Protein AF-A0A6N7GPG8-F1 (afdb_monomer)

Solvent-accessible surface area (backbone atoms only — not comparable to full-atom values): 3655 Å² total; per-residue (Å²): 113,68,46,61,53,45,25,50,56,42,34,54,54,39,49,55,53,49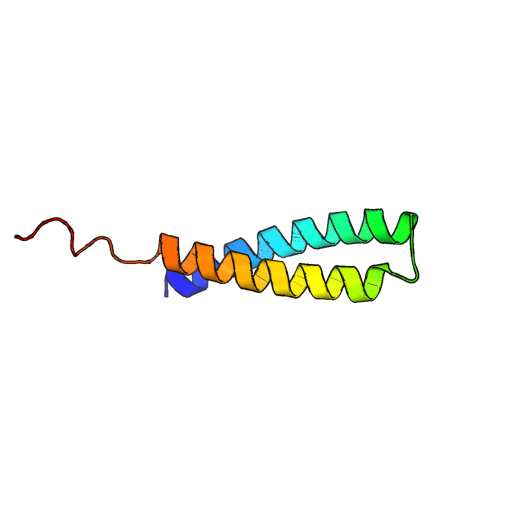,52,58,51,36,56,58,36,40,75,75,41,62,87,54,26,61,65,51,45,52,53,49,50,53,49,32,50,53,51,19,46,56,51,19,50,65,72,57,54,78,85,71,88,80,82,80,132

Sequence (65 aa):
MSLMLAYIVLAVIGNAIIYFIGLLIEQVWPVASLPLYLLMFFAVLWLSWIVAVKITEPKVAATSA

pLDDT: mean 81.31, std 11.35, range [39.22, 92.44]

Structure (mmCIF, N/CA/C/O backbone):
data_AF-A0A6N7GPG8-F1
#
_entry.id   AF-A0A6N7GPG8-F1
#
loop_
_atom_site.group_PDB
_atom_site.id
_atom_site.type_symbol
_atom_site.label_atom_id
_atom_site.label_alt_id
_atom_site.label_comp_id
_atom_site.label_asym_id
_atom_site.label_entity_id
_atom_site.label_seq_id
_atom_site.pdbx_PDB_ins_code
_atom_site.Cartn_x
_atom_site.Cartn_y
_atom_site.Cartn_z
_atom_site.occupancy
_atom_site.B_iso_or_equiv
_atom_site.auth_seq_id
_atom_site.auth_comp_id
_atom_site.auth_asym_id
_atom_site.auth_atom_id
_atom_site.pdbx_PDB_model_num
ATOM 1 N N . MET A 1 1 ? -7.746 -5.317 18.389 1.00 66.62 1 MET A N 1
ATOM 2 C CA . MET A 1 1 ? -7.243 -6.273 17.371 1.00 66.62 1 MET A CA 1
ATOM 3 C C . MET A 1 1 ? -7.791 -6.017 15.962 1.00 66.62 1 MET A C 1
ATOM 5 O O . MET A 1 1 ? -7.058 -6.257 15.014 1.00 66.62 1 MET A O 1
ATOM 9 N N . SER A 1 2 ? -9.013 -5.485 15.798 1.00 79.25 2 SER A N 1
ATOM 10 C CA . SER A 1 2 ? -9.621 -5.253 14.469 1.00 79.25 2 SER A CA 1
ATOM 11 C C . SER A 1 2 ? -8.831 -4.305 13.549 1.00 79.25 2 SER A C 1
ATOM 13 O O . SER A 1 2 ? -8.768 -4.543 12.349 1.00 79.25 2 SER A O 1
ATOM 15 N N . LEU A 1 3 ? -8.184 -3.272 14.106 1.00 84.19 3 LEU A N 1
ATOM 16 C CA . LEU A 1 3 ? -7.357 -2.313 13.351 1.00 84.19 3 LEU A CA 1
ATOM 17 C C . LEU A 1 3 ? -6.161 -2.992 12.677 1.00 84.19 3 LEU A C 1
ATOM 19 O O . LEU A 1 3 ? -5.915 -2.806 11.490 1.00 84.19 3 LEU A O 1
ATOM 23 N N . MET A 1 4 ? -5.467 -3.849 13.424 1.00 86.44 4 MET A N 1
ATOM 24 C CA . MET A 1 4 ? -4.316 -4.596 12.923 1.00 86.44 4 MET A CA 1
ATOM 25 C C . MET A 1 4 ? -4.727 -5.617 11.855 1.00 86.44 4 MET A C 1
ATOM 27 O O . MET A 1 4 ? -4.022 -5.792 10.869 1.00 86.44 4 MET A O 1
ATOM 31 N N . LEU A 1 5 ? -5.898 -6.239 12.010 1.00 87.81 5 LEU A N 1
ATOM 32 C CA . LEU A 1 5 ? -6.431 -7.193 11.038 1.00 87.81 5 LEU A CA 1
ATOM 33 C C . LEU A 1 5 ? -6.834 -6.499 9.725 1.00 87.81 5 LEU A C 1
ATOM 35 O O . LEU A 1 5 ? -6.463 -6.969 8.652 1.00 87.81 5 LEU A O 1
ATOM 39 N N . ALA A 1 6 ? -7.499 -5.341 9.807 1.00 85.44 6 ALA A N 1
ATOM 40 C CA . ALA A 1 6 ? -7.806 -4.510 8.643 1.00 85.44 6 ALA A CA 1
ATOM 41 C C . ALA A 1 6 ? -6.526 -4.065 7.919 1.00 85.44 6 ALA A C 1
ATOM 43 O O . ALA A 1 6 ? -6.426 -4.209 6.702 1.00 85.44 6 ALA A O 1
ATOM 44 N N . TYR A 1 7 ? -5.524 -3.601 8.671 1.00 87.00 7 TYR A N 1
ATOM 45 C CA . TYR A 1 7 ? -4.230 -3.202 8.124 1.00 87.00 7 TYR A CA 1
ATOM 46 C C . TYR A 1 7 ? -3.535 -4.337 7.367 1.00 87.00 7 TYR A C 1
ATOM 48 O O . TYR A 1 7 ? -3.086 -4.128 6.244 1.00 87.00 7 TYR A O 1
ATOM 56 N N . ILE A 1 8 ? -3.481 -5.543 7.943 1.00 90.00 8 ILE A N 1
ATOM 57 C CA . ILE A 1 8 ? -2.836 -6.701 7.307 1.00 90.00 8 ILE A CA 1
ATOM 58 C C . ILE A 1 8 ? -3.549 -7.074 6.005 1.00 90.00 8 ILE A C 1
ATOM 60 O O . ILE A 1 8 ? -2.886 -7.272 4.992 1.00 90.00 8 ILE A O 1
ATOM 64 N N . VAL A 1 9 ? -4.885 -7.127 5.996 1.00 91.25 9 VAL A N 1
ATOM 65 C CA . VAL A 1 9 ? -5.652 -7.460 4.783 1.00 91.25 9 VAL A CA 1
ATOM 66 C C . VAL A 1 9 ? -5.406 -6.430 3.677 1.00 91.25 9 VAL A C 1
ATOM 68 O O . VAL A 1 9 ? -5.111 -6.806 2.543 1.00 91.25 9 VAL A O 1
ATOM 71 N N . LEU A 1 10 ? -5.458 -5.136 4.007 1.00 89.56 10 LEU A N 1
ATOM 72 C CA . LEU A 1 10 ? -5.161 -4.051 3.068 1.00 89.56 10 LEU A CA 1
ATOM 73 C C . LEU A 1 10 ? -3.722 -4.115 2.544 1.00 89.56 10 LEU A C 1
ATOM 75 O O . LEU A 1 10 ? -3.505 -4.002 1.337 1.00 89.56 10 LEU A O 1
ATOM 79 N N . ALA A 1 11 ? -2.754 -4.372 3.423 1.00 88.31 11 ALA A N 1
ATOM 80 C CA . ALA A 1 11 ? -1.351 -4.477 3.049 1.00 88.31 11 ALA A CA 1
ATOM 81 C C . ALA A 1 11 ? -1.090 -5.677 2.128 1.00 88.31 11 ALA A C 1
ATOM 83 O O . ALA A 1 11 ? -0.329 -5.547 1.171 1.00 88.31 11 ALA A O 1
ATOM 84 N N . VAL A 1 12 ? -1.731 -6.827 2.368 1.00 92.44 12 VAL A N 1
ATOM 85 C CA . VAL A 1 12 ? -1.611 -8.020 1.510 1.00 92.44 12 VAL A CA 1
ATOM 86 C C . VAL A 1 12 ? -2.180 -7.749 0.118 1.00 92.44 12 VAL A C 1
ATOM 88 O O . VAL A 1 12 ? -1.516 -8.035 -0.877 1.00 92.44 12 VAL A O 1
ATOM 91 N N . ILE A 1 13 ? -3.367 -7.141 0.032 1.00 92.12 13 ILE A N 1
ATOM 92 C CA . ILE A 1 13 ? -3.984 -6.777 -1.252 1.00 92.12 13 ILE A CA 1
ATOM 93 C C . ILE A 1 13 ? -3.103 -5.775 -2.006 1.00 92.12 13 ILE A C 1
ATOM 95 O O . ILE A 1 13 ? -2.830 -5.955 -3.191 1.00 92.12 13 ILE A O 1
ATOM 99 N N . GLY A 1 14 ? -2.612 -4.742 -1.318 1.00 87.81 14 GLY A N 1
ATOM 100 C CA . GLY A 1 14 ? -1.730 -3.751 -1.921 1.00 87.81 14 GLY A CA 1
ATOM 101 C C . GLY A 1 14 ? -0.411 -4.356 -2.407 1.00 87.81 14 GLY A C 1
ATOM 102 O O . GLY A 1 14 ? 0.030 -4.032 -3.504 1.00 87.81 14 GLY A O 1
ATOM 103 N N . ASN A 1 15 ? 0.184 -5.290 -1.660 1.00 87.56 15 ASN A N 1
ATOM 104 C CA . ASN A 1 15 ? 1.392 -6.000 -2.096 1.00 87.56 15 ASN A CA 1
ATOM 105 C C . ASN A 1 15 ? 1.151 -6.831 -3.358 1.00 87.56 15 ASN A C 1
ATOM 107 O O . ASN A 1 15 ? 1.984 -6.808 -4.261 1.00 87.56 15 ASN A O 1
ATOM 111 N N . ALA A 1 16 ? 0.005 -7.511 -3.459 1.00 90.38 16 ALA A N 1
ATOM 112 C CA . ALA A 1 16 ? -0.352 -8.233 -4.676 1.00 90.38 16 ALA A CA 1
ATOM 113 C C . ALA A 1 16 ? -0.425 -7.285 -5.885 1.00 90.38 16 ALA A C 1
ATOM 115 O O .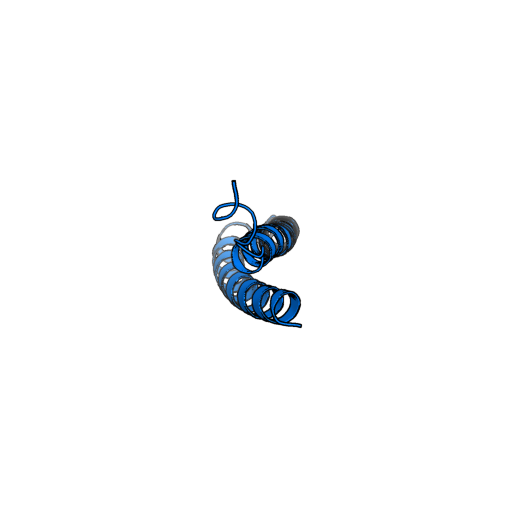 ALA A 1 16 ? 0.132 -7.584 -6.936 1.00 90.38 16 ALA A O 1
ATOM 116 N N . ILE A 1 17 ? -1.037 -6.107 -5.724 1.00 88.81 17 ILE A N 1
ATOM 117 C CA . ILE A 1 17 ? -1.118 -5.089 -6.782 1.00 88.81 17 ILE A CA 1
ATOM 118 C C . ILE A 1 17 ? 0.280 -4.597 -7.185 1.00 88.81 17 ILE A C 1
ATOM 120 O O . ILE A 1 17 ? 0.583 -4.531 -8.376 1.00 88.81 17 ILE A O 1
ATOM 124 N N . ILE A 1 18 ? 1.150 -4.294 -6.217 1.00 88.44 18 ILE A N 1
ATOM 125 C CA . ILE A 1 18 ? 2.516 -3.830 -6.504 1.00 88.44 18 ILE A CA 1
ATOM 126 C C . ILE A 1 18 ? 3.321 -4.902 -7.227 1.00 88.44 18 ILE A C 1
ATOM 128 O O . ILE A 1 18 ? 4.079 -4.569 -8.127 1.00 88.44 18 ILE A O 1
ATOM 132 N N . TYR A 1 19 ? 3.154 -6.175 -6.875 1.00 85.88 19 TYR A N 1
ATOM 133 C CA . TYR A 1 19 ? 3.827 -7.271 -7.563 1.00 85.88 19 TYR A CA 1
ATOM 134 C C . TYR A 1 19 ? 3.503 -7.287 -9.064 1.00 85.88 19 TYR A C 1
ATOM 136 O O . TYR A 1 19 ? 4.413 -7.325 -9.892 1.00 85.88 19 TYR A O 1
ATOM 144 N N . PHE A 1 20 ? 2.223 -7.156 -9.428 1.00 87.06 20 PHE A N 1
ATOM 145 C CA . PHE A 1 20 ? 1.822 -7.063 -10.836 1.00 87.06 20 PHE A CA 1
ATOM 146 C C . PHE A 1 20 ? 2.361 -5.802 -11.520 1.00 87.06 20 PHE A C 1
ATOM 148 O O . PHE A 1 20 ? 2.803 -5.864 -12.665 1.00 87.06 20 PHE A O 1
ATOM 155 N N . ILE A 1 21 ? 2.364 -4.662 -10.827 1.00 84.69 21 ILE A N 1
ATOM 156 C CA . ILE A 1 21 ? 2.910 -3.412 -11.369 1.00 84.69 21 ILE A CA 1
ATOM 157 C C . ILE A 1 21 ? 4.432 -3.520 -11.561 1.00 84.69 21 ILE A C 1
ATOM 159 O O . ILE A 1 21 ? 4.952 -3.098 -12.590 1.00 84.69 21 ILE A O 1
ATOM 163 N N . GLY A 1 22 ? 5.139 -4.136 -10.614 1.00 83.06 22 GLY A N 1
ATOM 164 C CA . GLY A 1 22 ? 6.573 -4.403 -10.673 1.00 83.06 22 GLY A CA 1
ATOM 165 C C . GLY A 1 22 ? 6.949 -5.268 -11.871 1.00 83.06 22 GLY A C 1
ATOM 166 O O . GLY A 1 22 ? 7.875 -4.908 -12.588 1.00 83.06 22 GLY A O 1
ATOM 167 N N . LEU A 1 23 ? 6.176 -6.325 -12.151 1.00 83.50 23 LEU A N 1
ATOM 168 C CA . LEU A 1 23 ? 6.350 -7.161 -13.346 1.00 83.50 23 LEU A CA 1
ATOM 169 C C . LEU A 1 23 ? 6.223 -6.354 -14.648 1.00 83.50 23 LEU A C 1
ATOM 171 O O . LEU A 1 23 ? 7.029 -6.516 -15.562 1.00 83.50 23 LEU A O 1
ATOM 175 N N . LEU A 1 24 ? 5.241 -5.450 -14.730 1.00 83.00 24 LEU A N 1
ATOM 176 C CA . LEU A 1 24 ? 5.067 -4.582 -15.900 1.00 83.00 24 LEU A CA 1
ATOM 177 C C . LEU A 1 24 ? 6.226 -3.587 -16.052 1.00 83.00 24 LEU A C 1
ATOM 179 O O . LEU A 1 24 ? 6.691 -3.340 -17.162 1.00 83.00 24 LEU A O 1
ATOM 183 N N . ILE A 1 25 ? 6.707 -3.021 -14.943 1.00 81.38 25 ILE A N 1
ATOM 184 C CA . ILE A 1 25 ? 7.832 -2.078 -14.943 1.00 81.38 25 ILE A CA 1
ATOM 185 C C . ILE A 1 25 ? 9.136 -2.785 -15.302 1.00 81.38 25 ILE A C 1
ATOM 187 O O . ILE A 1 25 ? 9.927 -2.227 -16.054 1.00 81.38 25 ILE A O 1
ATOM 191 N N . GLU A 1 26 ?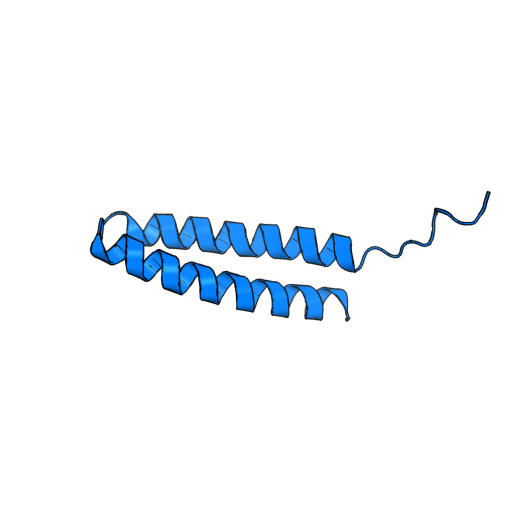 9.372 -3.992 -14.792 1.00 81.94 26 GLU A N 1
ATOM 192 C CA . GLU A 1 26 ? 10.572 -4.780 -15.084 1.00 81.94 26 GLU A CA 1
ATOM 193 C C . GLU A 1 26 ? 10.705 -5.066 -16.584 1.00 81.94 26 GLU A C 1
ATOM 195 O O . GLU A 1 26 ? 11.803 -4.981 -17.132 1.00 81.94 26 GLU A O 1
ATOM 200 N N . GLN A 1 27 ? 9.580 -5.290 -17.270 1.00 78.25 27 GLN A N 1
ATOM 201 C CA . GLN A 1 27 ? 9.547 -5.482 -18.718 1.00 78.25 27 GLN A CA 1
ATOM 202 C C . GLN A 1 27 ? 9.916 -4.212 -19.508 1.00 78.25 27 GLN A C 1
ATOM 204 O O . GLN A 1 27 ? 10.411 -4.313 -20.631 1.00 78.25 27 GLN A O 1
ATOM 209 N N . VAL A 1 28 ? 9.680 -3.021 -18.949 1.00 80.38 28 VAL A N 1
ATOM 210 C CA . VAL A 1 28 ? 9.937 -1.740 -19.626 1.00 80.38 28 VAL A CA 1
ATOM 211 C C . VAL A 1 28 ? 11.302 -1.175 -19.234 1.00 80.38 28 VAL A C 1
ATOM 213 O O . VAL A 1 28 ? 12.115 -0.904 -20.113 1.00 80.38 28 VAL A O 1
ATOM 216 N N . TRP A 1 29 ? 11.569 -1.017 -17.935 1.00 77.25 29 TRP A N 1
ATOM 217 C CA . TRP A 1 29 ? 12.765 -0.387 -17.366 1.00 77.25 29 TRP A CA 1
ATOM 218 C C . TRP A 1 29 ? 13.342 -1.201 -16.193 1.00 77.25 29 TRP A C 1
ATOM 220 O O . TRP A 1 29 ? 13.131 -0.857 -15.024 1.00 77.25 29 TRP A O 1
ATOM 230 N N . PRO A 1 30 ? 14.157 -2.232 -16.477 1.00 73.56 30 PRO A N 1
ATOM 231 C CA . PRO A 1 30 ? 14.703 -3.128 -15.455 1.00 73.56 30 PRO A CA 1
ATOM 232 C C . PRO A 1 30 ? 15.645 -2.443 -14.450 1.00 73.56 30 PRO A C 1
ATOM 234 O O . PRO A 1 30 ? 15.791 -2.915 -13.330 1.00 73.56 30 PRO A O 1
ATOM 237 N N . VAL A 1 31 ? 16.262 -1.307 -14.798 1.00 79.25 31 VAL A N 1
ATOM 238 C CA . VAL A 1 31 ? 17.131 -0.548 -13.870 1.00 79.25 31 VAL A CA 1
ATOM 239 C C . VAL A 1 31 ? 16.315 0.286 -12.871 1.00 79.25 31 VAL A C 1
ATOM 241 O O . VAL A 1 31 ? 16.767 0.544 -11.757 1.00 79.25 31 VAL A O 1
ATOM 244 N N . ALA A 1 32 ? 15.100 0.699 -13.245 1.00 77.94 32 ALA A N 1
ATOM 245 C CA . ALA A 1 32 ? 14.228 1.525 -12.407 1.00 77.94 32 ALA A CA 1
ATOM 246 C C . ALA A 1 32 ? 13.237 0.700 -11.565 1.00 77.94 32 ALA A C 1
ATOM 248 O O . ALA A 1 32 ? 12.628 1.240 -10.641 1.00 77.94 32 ALA A O 1
ATOM 249 N N . SER A 1 33 ? 13.078 -0.594 -11.859 1.00 76.88 33 SER A N 1
ATOM 250 C CA . SER A 1 33 ? 12.101 -1.473 -11.206 1.00 76.88 33 SER A CA 1
ATOM 251 C C . SER A 1 33 ? 12.303 -1.560 -9.694 1.00 76.88 33 SER A C 1
ATOM 253 O O . SER A 1 33 ? 11.341 -1.451 -8.943 1.00 76.88 33 SER A O 1
ATOM 255 N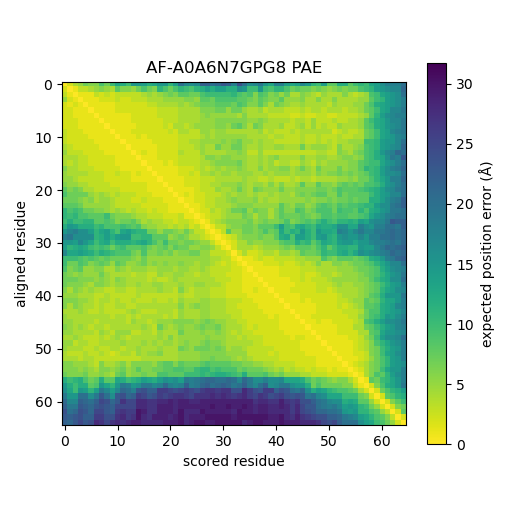 N . LEU A 1 34 ? 13.549 -1.671 -9.233 1.00 82.38 34 LEU A N 1
ATOM 256 C CA . LEU A 1 34 ? 13.884 -1.858 -7.821 1.00 82.38 34 LEU A CA 1
ATOM 257 C C . LEU A 1 34 ? 13.529 -0.636 -6.946 1.00 82.38 34 LEU A C 1
ATOM 259 O O . LEU A 1 34 ? 12.765 -0.799 -5.989 1.00 82.38 34 LEU A O 1
ATOM 263 N N . PRO A 1 35 ? 13.997 0.595 -7.247 1.00 87.50 35 PRO A N 1
ATOM 264 C CA . PRO A 1 35 ? 13.591 1.769 -6.476 1.00 87.50 35 PRO A CA 1
ATOM 265 C C . PRO A 1 35 ? 12.090 2.061 -6.596 1.00 87.50 35 PRO A C 1
ATOM 267 O O . PRO A 1 35 ? 11.476 2.481 -5.615 1.00 87.50 35 PRO A O 1
ATOM 270 N N . LEU A 1 36 ? 11.474 1.806 -7.755 1.00 85.19 36 LEU A N 1
ATOM 271 C CA . LEU A 1 36 ? 10.046 2.055 -7.948 1.00 85.19 36 LEU A CA 1
ATOM 272 C C . LEU A 1 36 ? 9.184 1.061 -7.154 1.00 85.19 36 LEU A C 1
ATOM 274 O O . LEU A 1 36 ? 8.229 1.472 -6.498 1.00 85.19 36 LEU A O 1
ATOM 278 N N . TYR A 1 37 ? 9.572 -0.216 -7.128 1.00 82.69 37 TYR A 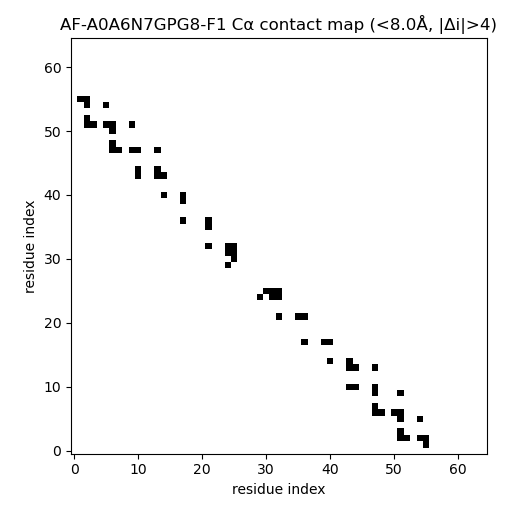N 1
ATOM 279 C CA . TYR A 1 37 ? 8.946 -1.244 -6.296 1.00 82.69 37 TYR A CA 1
ATOM 280 C C . TYR A 1 37 ? 9.033 -0.884 -4.811 1.00 82.69 37 TYR A C 1
ATOM 282 O O . TYR A 1 37 ? 8.040 -0.975 -4.091 1.00 82.69 37 TYR A O 1
ATOM 290 N N . LEU A 1 38 ? 10.196 -0.409 -4.356 1.00 88.12 38 LEU A N 1
ATOM 291 C CA . LEU A 1 38 ? 10.393 0.003 -2.968 1.00 88.12 38 LEU A CA 1
ATOM 292 C C . LEU A 1 38 ? 9.509 1.204 -2.597 1.00 88.12 38 LEU A C 1
ATOM 294 O O . LEU A 1 38 ? 8.848 1.185 -1.559 1.00 88.12 38 LEU A O 1
ATOM 298 N N . LEU A 1 39 ? 9.450 2.230 -3.451 1.00 91.38 39 LEU A N 1
ATOM 299 C CA . LEU A 1 39 ? 8.572 3.386 -3.241 1.00 91.38 39 LEU A CA 1
ATOM 300 C C . LEU A 1 39 ? 7.099 2.971 -3.188 1.00 91.38 39 LEU A C 1
ATOM 302 O O . LEU A 1 39 ? 6.367 3.406 -2.300 1.00 91.38 39 LEU A O 1
ATOM 306 N N . MET A 1 40 ? 6.673 2.098 -4.103 1.00 86.62 40 MET A N 1
ATOM 307 C CA . MET A 1 40 ? 5.311 1.573 -4.123 1.00 86.62 40 MET A CA 1
ATOM 308 C C . MET A 1 40 ? 4.999 0.750 -2.871 1.00 86.62 40 MET A C 1
ATOM 310 O O . MET A 1 40 ? 3.927 0.918 -2.294 1.00 86.62 40 MET A O 1
ATOM 314 N N . PHE A 1 41 ? 5.941 -0.071 -2.398 1.00 85.12 41 PHE A N 1
ATOM 315 C CA . PHE A 1 41 ? 5.809 -0.841 -1.161 1.00 85.12 41 PHE A CA 1
ATOM 316 C C . PHE A 1 41 ? 5.543 0.058 0.051 1.00 85.12 41 PHE A C 1
ATOM 318 O O . PHE A 1 41 ? 4.560 -0.142 0.769 1.00 85.12 41 PHE A O 1
ATOM 325 N N . PHE A 1 42 ? 6.356 1.100 0.249 1.00 89.94 42 PHE A N 1
ATOM 326 C CA . PHE A 1 42 ? 6.118 2.070 1.321 1.00 89.94 42 PHE A CA 1
ATOM 327 C C . PHE A 1 42 ? 4.800 2.826 1.135 1.00 89.94 42 PHE A C 1
ATOM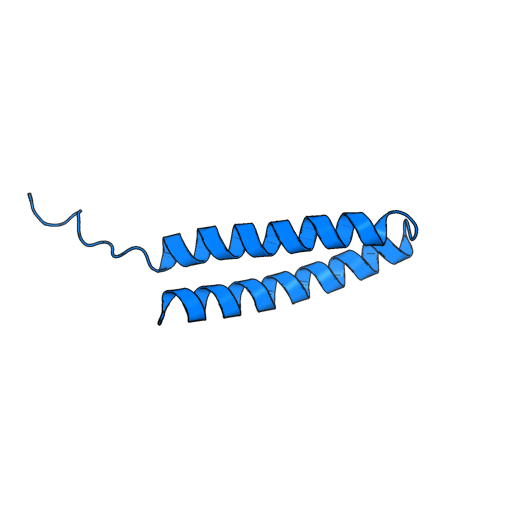 329 O O . PHE A 1 42 ? 4.074 3.029 2.109 1.00 89.94 42 PHE A O 1
ATOM 336 N N . ALA A 1 43 ? 4.449 3.190 -0.102 1.00 90.25 43 ALA A N 1
ATOM 337 C CA . ALA A 1 43 ? 3.181 3.845 -0.401 1.00 90.25 43 ALA A CA 1
ATOM 338 C C . ALA A 1 43 ? 1.977 2.965 -0.032 1.00 90.25 43 ALA A C 1
ATOM 340 O O . ALA A 1 43 ? 1.010 3.469 0.533 1.00 90.25 43 ALA A O 1
ATOM 341 N N . VAL A 1 44 ? 2.037 1.652 -0.278 1.00 87.88 44 VAL A N 1
ATOM 342 C CA . VAL A 1 44 ? 0.976 0.714 0.116 1.00 87.88 44 VAL A CA 1
ATOM 343 C C . VAL A 1 44 ? 0.874 0.564 1.621 1.00 87.88 44 VAL A C 1
ATOM 345 O O . VAL A 1 44 ? -0.246 0.565 2.131 1.00 87.88 44 VAL A O 1
ATOM 348 N N . LEU A 1 45 ? 1.990 0.461 2.347 1.00 87.75 45 LEU A N 1
ATOM 349 C CA . LEU A 1 45 ? 1.951 0.423 3.812 1.00 87.75 45 LEU A CA 1
ATOM 350 C C . LEU A 1 45 ? 1.316 1.705 4.365 1.00 87.75 45 LEU A C 1
ATOM 352 O O . LEU A 1 45 ? 0.429 1.644 5.214 1.00 87.75 45 LEU A O 1
ATOM 356 N N . TRP A 1 46 ? 1.695 2.859 3.817 1.00 89.88 46 TRP A N 1
ATOM 357 C CA . TRP A 1 46 ? 1.128 4.152 4.187 1.00 89.88 46 TRP A CA 1
ATOM 358 C C . TRP A 1 46 ? -0.377 4.242 3.898 1.00 89.88 46 TRP A C 1
ATOM 360 O O . TRP A 1 46 ? -1.159 4.611 4.776 1.00 89.88 46 TRP A O 1
ATOM 370 N N . LEU A 1 47 ? -0.812 3.861 2.692 1.00 88.38 47 LEU A N 1
ATOM 371 C CA . LEU A 1 47 ? -2.230 3.873 2.321 1.00 88.38 47 LEU A CA 1
ATOM 372 C C . LEU A 1 47 ? -3.038 2.906 3.188 1.00 88.38 47 LEU A C 1
ATOM 374 O O . LEU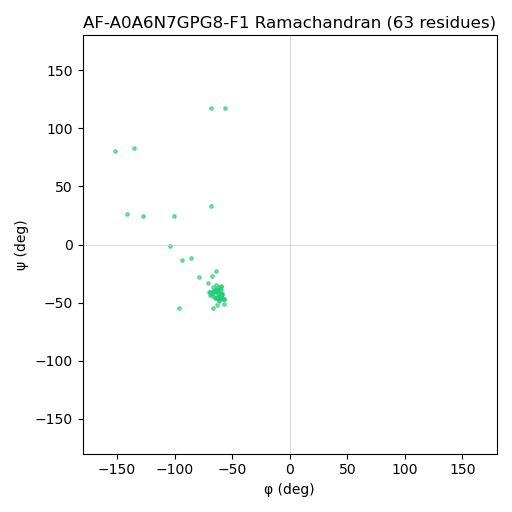 A 1 47 ? -4.100 3.263 3.692 1.00 88.38 47 LEU A O 1
ATOM 378 N N . SER A 1 48 ? -2.514 1.695 3.390 1.00 87.62 48 SER A N 1
ATOM 379 C CA . SER A 1 48 ? -3.143 0.662 4.215 1.00 87.62 48 SER A CA 1
ATOM 380 C C . SER A 1 48 ? -3.313 1.143 5.647 1.00 87.62 48 SER A C 1
ATOM 382 O O . SER A 1 48 ? -4.356 0.901 6.245 1.00 87.62 48 SER A O 1
ATOM 384 N N . TRP A 1 49 ? -2.328 1.869 6.182 1.00 87.75 49 TRP A N 1
ATOM 385 C CA . TRP A 1 49 ? -2.404 2.473 7.507 1.00 87.75 49 TRP A CA 1
ATOM 386 C C . TRP A 1 49 ? -3.516 3.517 7.590 1.00 87.75 49 TRP A C 1
ATOM 388 O O . TRP A 1 49 ? -4.389 3.405 8.448 1.00 87.75 49 TRP A O 1
ATOM 398 N N . ILE A 1 50 ? -3.542 4.487 6.669 1.00 88.38 50 ILE A N 1
ATOM 399 C CA . ILE A 1 50 ? -4.579 5.530 6.644 1.00 88.38 50 ILE A CA 1
ATOM 400 C C . ILE A 1 50 ? -5.973 4.907 6.547 1.00 88.38 50 ILE A C 1
ATOM 402 O O . ILE A 1 50 ? -6.876 5.286 7.292 1.00 88.38 50 ILE A O 1
ATOM 406 N N . VAL A 1 51 ? -6.158 3.948 5.639 1.00 85.94 51 VAL A N 1
ATOM 407 C CA . VAL A 1 51 ? -7.452 3.293 5.430 1.00 85.94 51 VAL A CA 1
ATOM 408 C C . VAL A 1 51 ? -7.843 2.458 6.649 1.00 85.94 51 VAL A C 1
ATOM 410 O O . VAL A 1 51 ? -8.978 2.558 7.106 1.00 85.94 51 VAL A O 1
ATOM 413 N N . ALA A 1 52 ? -6.920 1.684 7.222 1.00 86.19 52 ALA A N 1
ATOM 414 C CA . ALA A 1 52 ? -7.193 0.884 8.412 1.00 86.19 52 ALA A CA 1
ATOM 415 C C . ALA A 1 52 ? -7.600 1.757 9.604 1.00 86.19 52 ALA A C 1
ATOM 417 O O . ALA A 1 52 ? -8.591 1.446 10.266 1.00 86.19 52 ALA A O 1
ATOM 418 N N . VAL A 1 53 ? -6.893 2.868 9.844 1.00 87.56 53 VAL A N 1
ATOM 419 C CA . VAL A 1 53 ? -7.242 3.839 10.890 1.00 87.56 53 VAL A CA 1
ATOM 420 C C . VAL A 1 53 ? -8.624 4.435 10.623 1.00 87.56 53 VAL A C 1
ATOM 422 O O . VAL A 1 53 ? -9.469 4.377 11.507 1.00 87.56 53 VAL A O 1
ATOM 425 N N . LYS A 1 54 ? -8.920 4.891 9.398 1.00 85.31 54 LYS A N 1
ATOM 426 C CA . LYS A 1 54 ? -10.250 5.433 9.056 1.00 85.31 54 LYS A CA 1
ATOM 427 C C . LYS A 1 54 ? -11.393 4.428 9.212 1.00 85.31 54 LYS A C 1
ATOM 429 O O . LYS A 1 54 ? -12.490 4.812 9.595 1.00 85.31 54 LYS A O 1
ATOM 434 N N . ILE A 1 55 ? -11.166 3.154 8.890 1.00 82.50 55 ILE A N 1
ATOM 435 C CA . ILE A 1 55 ? -12.185 2.098 9.022 1.00 82.50 55 ILE A CA 1
ATOM 436 C C . ILE A 1 55 ? -12.449 1.767 10.492 1.00 82.50 55 ILE A C 1
ATOM 438 O O . ILE A 1 55 ? -13.562 1.388 10.851 1.00 82.50 55 ILE A O 1
ATOM 442 N N . THR A 1 56 ? -11.424 1.867 11.336 1.00 80.25 56 THR A N 1
ATOM 443 C CA . THR A 1 56 ? -11.505 1.453 12.741 1.00 80.25 56 THR A CA 1
ATOM 444 C C . THR A 1 56 ? -11.623 2.602 13.731 1.00 80.25 56 THR A C 1
ATOM 446 O O . THR A 1 56 ? -11.787 2.340 14.923 1.00 80.25 56 THR A O 1
ATOM 449 N N . GLU A 1 57 ? -11.618 3.850 13.259 1.00 78.25 57 GLU A N 1
ATOM 450 C CA . GLU A 1 57 ? -12.012 5.012 14.048 1.00 78.25 57 GLU A CA 1
ATOM 451 C C . GLU A 1 57 ? -13.439 4.803 14.589 1.00 78.25 57 GLU A C 1
ATOM 453 O O . GLU A 1 57 ? -14.394 4.659 13.817 1.00 78.25 57 GLU A O 1
ATOM 458 N N . PRO A 1 58 ? -13.623 4.754 15.922 1.00 62.12 58 PRO A N 1
ATOM 459 C CA . PRO A 1 58 ? -14.943 4.611 16.506 1.00 62.12 58 PRO A CA 1
ATOM 4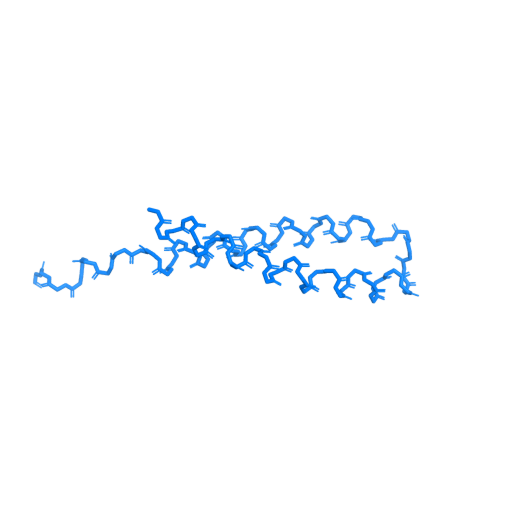60 C C . PRO A 1 58 ? -15.727 5.899 16.244 1.00 62.12 58 PRO A C 1
ATOM 462 O O . PRO A 1 58 ? -15.381 6.971 16.734 1.00 62.12 58 PRO A O 1
ATOM 465 N N . LYS A 1 59 ? -16.824 5.788 15.492 1.00 61.78 59 LYS A N 1
ATOM 466 C CA . LYS A 1 59 ? -17.752 6.875 15.126 1.00 61.78 59 LYS A CA 1
ATOM 467 C C . LYS A 1 59 ? -18.560 7.430 16.325 1.00 61.78 59 LYS A C 1
ATOM 469 O O . LYS A 1 59 ? -19.722 7.789 16.176 1.00 61.78 59 LYS A O 1
ATOM 474 N N . VAL A 1 60 ? -17.990 7.453 17.532 1.00 58.12 60 VAL A N 1
ATOM 475 C CA . VAL A 1 60 ? -18.718 7.633 18.803 1.00 58.12 60 VAL A CA 1
ATOM 476 C C . VAL A 1 60 ? -18.943 9.107 19.182 1.00 58.12 60 VAL A C 1
ATOM 478 O O . VAL A 1 60 ? -19.778 9.388 20.028 1.00 58.12 60 VAL A O 1
ATOM 481 N N . ALA A 1 61 ? -18.314 10.082 18.523 1.00 54.72 61 ALA A N 1
ATOM 482 C CA . ALA A 1 61 ? -18.448 11.497 18.904 1.00 54.72 61 ALA A CA 1
ATOM 483 C C . ALA A 1 61 ? -19.428 12.326 18.042 1.00 54.72 61 ALA A C 1
ATOM 485 O O . ALA A 1 61 ? -19.278 13.539 17.952 1.00 54.72 61 ALA A O 1
ATOM 486 N N . ALA A 1 62 ? -20.418 11.706 17.387 1.00 54.78 62 ALA A N 1
ATOM 487 C CA . ALA A 1 62 ? -21.430 12.436 16.604 1.00 54.78 62 ALA A CA 1
ATOM 488 C C . ALA A 1 62 ? -22.881 12.076 16.976 1.00 54.78 62 ALA A C 1
ATOM 490 O O . ALA A 1 62 ? -23.786 12.197 16.152 1.00 54.78 62 ALA A O 1
ATOM 491 N N . THR A 1 63 ? -23.132 11.589 18.198 1.00 54.12 63 THR A N 1
ATOM 492 C CA . THR A 1 63 ? -24.505 11.326 18.690 1.00 54.12 63 THR A CA 1
ATOM 493 C C . THR A 1 63 ? -24.698 11.693 20.168 1.00 54.12 63 THR A C 1
ATOM 495 O O . THR A 1 63 ? -25.577 11.168 20.840 1.00 54.12 63 THR A O 1
ATOM 498 N N . SER A 1 64 ? -23.920 12.633 20.705 1.00 50.31 64 SER A N 1
ATOM 499 C CA . SER A 1 64 ? -24.213 13.184 22.034 1.00 50.31 64 SER A CA 1
ATOM 500 C C . SER A 1 64 ? -23.711 14.620 22.181 1.00 50.31 64 SER A C 1
ATOM 502 O O . SER A 1 64 ? -22.633 14.836 22.733 1.00 50.31 64 SER A O 1
ATOM 504 N N . ALA A 1 65 ? -24.484 15.571 21.654 1.00 39.22 65 ALA A N 1
ATOM 505 C CA . ALA A 1 65 ? -24.739 16.898 22.226 1.00 39.22 65 ALA A CA 1
ATOM 506 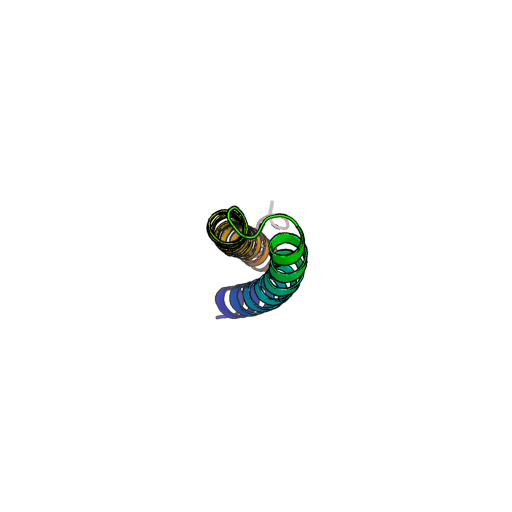C C . ALA A 1 65 ? -25.816 17.599 21.388 1.00 39.22 65 ALA A C 1
ATOM 508 O O . ALA A 1 65 ? -25.615 17.693 20.156 1.00 39.22 65 ALA A O 1
#

Radius of gyration: 16.28 Å; Cα contacts (8 Å, |Δi|>4): 35; chains: 1; bounding box: 42×25×42 Å

Foldseek 3Di:
DQLVVQLVVQLVVQLVVLVVVLVVCCVPPVPCSVVVSVVSNVVSSVVSNVVSCVVPVPPPPPPDD

Mean predicted aligned error: 7.81 Å

Secondary structure (DSSP, 8-state):
-HHHHHHHHHHHHHHHHHHHHHHHHHHH-TTTHHHHHHHHHHHHHHHHHHHHHHHHS--GGGS--